Protein AF-A0A4P8GNA0-F1 (afdb_monomer_lite)

pLDDT: mean 88.33, std 12.49, range [50.88, 97.88]

Secondary structure (DSSP, 8-state):
------S--TT-EEEEEETTTEEEEEEEEEEETTEEEEEESTT--TTS----EEEEGGGEE---

Radius of gyration: 11.69 Å; chains: 1; bounding box: 23×27×39 Å

Foldseek 3Di:
DDQDDQPDDFQAFKWAADPPVHTFTFGFHDDDRQKTWGQGPVQPPVPDDRHTDIHGSVRMDRDD

Structure (mmCIF, N/CA/C/O backbone):
data_AF-A0A4P8GNA0-F1
#
_entry.id   AF-A0A4P8GNA0-F1
#
loop_
_atom_site.group_PDB
_atom_site.id
_atom_site.type_symbol
_atom_site.label_atom_id
_atom_site.label_alt_id
_atom_site.label_comp_id
_atom_site.label_asym_id
_atom_site.label_entity_id
_atom_site.label_seq_id
_atom_site.pdbx_PDB_ins_code
_atom_site.Cartn_x
_atom_site.Cartn_y
_atom_site.Cartn_z
_atom_site.occupancy
_atom_site.B_iso_or_equiv
_atom_site.auth_seq_id
_atom_site.auth_comp_id
_atom_site.auth_asym_id
_atom_site.auth_atom_id
_atom_site.pdbx_PDB_model_num
ATOM 1 N N . MET A 1 1 ? -5.280 -9.817 21.035 1.00 50.88 1 MET A N 1
ATOM 2 C CA . MET A 1 1 ? -4.607 -9.280 19.831 1.00 50.88 1 MET A CA 1
ATOM 3 C C . MET A 1 1 ? -5.207 -7.919 19.524 1.00 50.88 1 MET A C 1
ATOM 5 O O . MET A 1 1 ? -6.425 -7.824 19.481 1.00 50.88 1 MET A O 1
ATOM 9 N N . ARG A 1 2 ? -4.396 -6.864 19.391 1.00 58.25 2 ARG A N 1
ATOM 10 C CA . ARG A 1 2 ? -4.886 -5.537 18.992 1.00 58.25 2 ARG A CA 1
ATOM 11 C C . ARG A 1 2 ? -4.962 -5.525 17.467 1.00 58.25 2 ARG A C 1
ATOM 13 O O . ARG A 1 2 ? -3.925 -5.614 16.819 1.00 58.25 2 ARG A O 1
ATOM 20 N N . THR A 1 3 ? -6.166 -5.493 16.908 1.00 64.06 3 THR A N 1
ATOM 21 C CA . THR A 1 3 ? -6.360 -5.335 15.463 1.00 64.06 3 THR A CA 1
ATOM 22 C C . THR A 1 3 ? -5.757 -3.996 15.050 1.00 64.06 3 THR A C 1
ATOM 24 O O . THR A 1 3 ? -6.110 -2.961 15.616 1.00 64.06 3 THR A O 1
ATOM 27 N N . VAL A 1 4 ? -4.803 -4.012 14.119 1.00 74.75 4 VAL A N 1
ATOM 28 C CA . VAL A 1 4 ? -4.279 -2.782 13.518 1.00 74.75 4 VAL A CA 1
ATOM 29 C C . VAL A 1 4 ? -5.345 -2.270 12.560 1.00 74.75 4 VAL A C 1
ATOM 31 O O . VAL A 1 4 ? -5.677 -2.943 11.587 1.00 74.75 4 VAL A O 1
ATOM 34 N N . THR A 1 5 ? -5.907 -1.100 12.853 1.00 87.69 5 THR A N 1
ATOM 35 C CA . THR A 1 5 ? -6.829 -0.432 11.935 1.00 87.69 5 THR A CA 1
ATOM 36 C C . THR A 1 5 ? -6.013 0.326 10.901 1.00 87.69 5 THR A C 1
ATOM 38 O O . THR A 1 5 ? -5.382 1.333 11.218 1.00 87.69 5 THR A O 1
ATOM 41 N N . VAL A 1 6 ? -6.022 -0.170 9.668 1.00 93.56 6 VAL A N 1
ATOM 42 C CA . VAL A 1 6 ? -5.421 0.499 8.514 1.00 93.56 6 VAL A CA 1
ATOM 43 C C . VAL A 1 6 ? -6.474 1.427 7.891 1.00 93.56 6 VAL A C 1
ATOM 45 O O . VAL A 1 6 ? -7.559 0.949 7.565 1.00 93.56 6 VAL A O 1
ATOM 48 N N . PRO A 1 7 ? -6.204 2.735 7.723 1.00 95.81 7 PRO A N 1
ATOM 49 C CA . PRO A 1 7 ? -7.189 3.711 7.246 1.00 95.81 7 PRO A CA 1
ATOM 50 C C . PRO A 1 7 ? -7.320 3.750 5.710 1.00 95.81 7 PRO A C 1
ATOM 52 O O . PRO A 1 7 ? -7.707 4.771 5.152 1.00 95.81 7 PRO A O 1
ATOM 55 N N . PHE A 1 8 ? -6.999 2.650 5.026 1.00 96.50 8 PHE A N 1
ATOM 56 C CA . PHE A 1 8 ? -7.010 2.532 3.567 1.00 96.50 8 PHE A CA 1
ATOM 57 C C . PHE A 1 8 ? -7.718 1.245 3.149 1.00 96.50 8 PHE A C 1
ATOM 59 O O . PHE A 1 8 ? -7.732 0.265 3.900 1.00 96.50 8 PHE A O 1
ATOM 66 N N . LYS A 1 9 ? -8.279 1.230 1.941 1.00 97.00 9 LYS A N 1
ATOM 67 C CA . LYS A 1 9 ? -8.928 0.057 1.337 1.00 97.00 9 LYS A CA 1
ATOM 68 C C . LYS A 1 9 ? -8.324 -0.273 -0.026 1.00 97.00 9 LYS A C 1
ATOM 70 O O . LYS A 1 9 ? -7.769 0.586 -0.703 1.00 97.00 9 LYS A O 1
ATOM 75 N N . VAL A 1 10 ? -8.466 -1.533 -0.441 1.00 97.06 10 VAL A N 1
ATOM 76 C CA . VAL A 1 10 ? -8.125 -1.960 -1.806 1.00 97.06 10 VAL A CA 1
ATOM 77 C C . VAL A 1 10 ? -8.889 -1.098 -2.814 1.00 97.06 10 VAL A C 1
ATOM 79 O O . VAL A 1 10 ? -10.091 -0.880 -2.663 1.00 97.06 10 VAL A O 1
ATOM 82 N N . GLY A 1 11 ? -8.180 -0.605 -3.827 1.00 96.69 11 GLY A N 1
ATOM 83 C CA . GLY A 1 11 ? -8.686 0.329 -4.828 1.00 96.69 11 GLY A CA 1
ATOM 84 C C . GLY A 1 11 ? -8.410 1.803 -4.524 1.00 96.69 11 GLY A C 1
ATOM 85 O O . GLY A 1 11 ? -8.550 2.619 -5.432 1.00 96.69 11 GLY A O 1
ATOM 86 N N . ASP A 1 12 ? -7.985 2.158 -3.305 1.00 97.88 12 ASP A N 1
ATOM 87 C CA . ASP A 1 12 ? -7.582 3.536 -3.010 1.00 97.88 12 ASP A CA 1
ATOM 88 C C . ASP A 1 12 ? -6.331 3.918 -3.805 1.0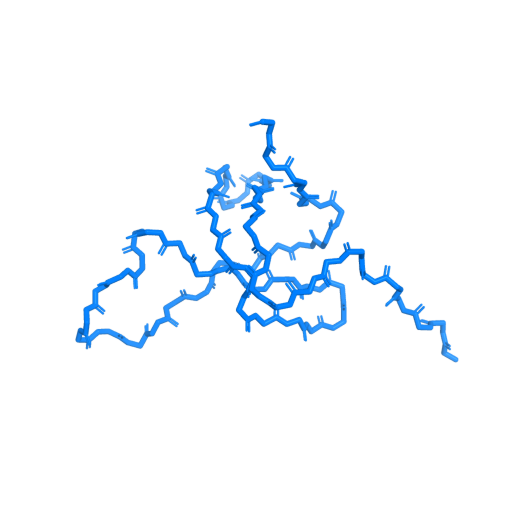0 97.88 12 ASP A C 1
ATOM 90 O O . ASP A 1 12 ? -5.362 3.157 -3.874 1.00 97.88 12 ASP A O 1
ATOM 94 N N . VAL A 1 13 ? -6.347 5.125 -4.372 1.00 97.12 13 VAL A N 1
ATOM 95 C CA . VAL A 1 13 ? -5.157 5.761 -4.940 1.00 97.12 13 VAL A CA 1
ATOM 96 C C . VAL A 1 13 ? -4.405 6.436 -3.806 1.00 97.12 13 VAL A C 1
ATOM 98 O O . VAL A 1 13 ? -4.952 7.291 -3.108 1.00 97.12 13 VAL A O 1
ATOM 101 N N . VAL A 1 14 ? -3.153 6.042 -3.617 1.00 97.50 14 VAL A N 1
ATOM 102 C CA . VAL A 1 14 ? -2.328 6.487 -2.499 1.00 97.50 14 VAL A CA 1
ATOM 103 C C . VAL A 1 14 ? -0.899 6.761 -2.942 1.00 97.50 14 VAL A C 1
ATOM 105 O O . VAL A 1 14 ? -0.430 6.274 -3.972 1.00 97.50 14 VAL A O 1
ATOM 108 N N . LEU A 1 15 ? -0.202 7.543 -2.130 1.00 97.31 15 LEU A N 1
ATOM 109 C CA . LEU A 1 15 ? 1.207 7.846 -2.275 1.00 97.31 15 LEU A CA 1
ATOM 110 C C . LEU A 1 15 ? 1.971 7.159 -1.140 1.00 97.31 15 LEU A C 1
ATOM 112 O O . LEU A 1 15 ? 1.789 7.531 0.022 1.00 97.31 15 LEU A O 1
ATOM 116 N N . GLY A 1 16 ? 2.793 6.165 -1.474 1.00 96.06 16 GLY A N 1
ATOM 117 C CA . GLY A 1 16 ? 3.756 5.569 -0.549 1.00 96.06 16 GLY A CA 1
ATOM 118 C C . GLY A 1 16 ? 5.070 6.339 -0.568 1.00 96.06 16 GLY A C 1
ATOM 119 O O . GLY A 1 16 ? 5.482 6.813 -1.628 1.00 96.06 16 GLY A O 1
ATOM 120 N N . ASP A 1 17 ? 5.701 6.498 0.592 1.00 96.69 17 ASP A N 1
ATOM 121 C CA . ASP A 1 17 ? 6.981 7.192 0.734 1.00 96.69 17 ASP A CA 1
ATOM 122 C C . ASP A 1 17 ? 7.817 6.567 1.859 1.00 96.69 17 ASP A C 1
ATOM 124 O O . ASP A 1 17 ? 7.486 6.673 3.044 1.00 96.69 17 ASP A O 1
ATOM 128 N N . ASP A 1 18 ? 8.902 5.888 1.487 1.00 94.12 18 ASP A N 1
ATOM 129 C CA . ASP A 1 18 ? 9.866 5.338 2.435 1.00 94.12 18 ASP A CA 1
ATOM 130 C C . ASP A 1 18 ? 11.313 5.411 1.908 1.00 94.12 18 ASP A C 1
ATOM 132 O O . ASP A 1 18 ? 11.526 5.572 0.705 1.00 94.12 18 ASP A O 1
ATOM 136 N N . PRO A 1 19 ? 12.333 5.284 2.781 1.00 94.88 19 PRO A N 1
ATOM 137 C CA . PRO A 1 19 ? 13.736 5.430 2.383 1.00 94.88 19 PRO A CA 1
ATOM 138 C C . PRO A 1 19 ? 14.278 4.388 1.388 1.00 94.88 19 PRO A C 1
ATOM 140 O O . PRO A 1 19 ? 15.344 4.616 0.821 1.00 94.88 19 PRO A O 1
ATOM 143 N N . PHE A 1 20 ? 13.611 3.247 1.208 1.00 90.75 20 PHE A N 1
ATOM 144 C CA . PHE A 1 20 ? 14.049 2.133 0.360 1.00 90.75 20 PHE A CA 1
ATOM 145 C C . PHE A 1 20 ? 13.324 2.117 -0.988 1.00 90.75 20 PHE A C 1
ATOM 147 O O . PHE A 1 20 ? 13.976 2.035 -2.026 1.00 90.75 20 PHE A O 1
ATOM 154 N N . ASN A 1 21 ? 11.993 2.218 -0.982 1.00 89.19 21 ASN A N 1
ATOM 155 C CA . ASN A 1 21 ? 11.179 2.206 -2.204 1.00 89.19 21 ASN A CA 1
ATOM 156 C C . ASN A 1 21 ? 10.999 3.604 -2.813 1.00 89.19 21 ASN A C 1
ATOM 158 O O . ASN A 1 21 ? 10.542 3.744 -3.951 1.00 89.19 21 ASN A O 1
ATOM 162 N N . GLY A 1 22 ? 11.341 4.646 -2.051 1.00 91.81 22 GLY A N 1
ATOM 163 C CA . GLY A 1 22 ? 11.106 6.031 -2.422 1.00 91.81 22 GLY A CA 1
ATOM 164 C C . GLY A 1 22 ? 9.619 6.368 -2.506 1.00 91.81 22 GLY A C 1
ATOM 165 O O . GLY A 1 22 ? 8.742 5.647 -2.015 1.00 91.81 22 GLY A O 1
ATOM 166 N N . ARG A 1 23 ? 9.345 7.497 -3.162 1.00 94.31 23 ARG A N 1
ATOM 167 C CA . ARG A 1 23 ? 8.001 8.036 -3.343 1.00 94.31 23 ARG A CA 1
ATOM 168 C C . ARG A 1 23 ? 7.331 7.430 -4.581 1.00 94.31 23 ARG A C 1
ATOM 170 O O . ARG A 1 23 ? 7.738 7.737 -5.700 1.00 94.31 23 ARG A O 1
ATOM 177 N N . GLN A 1 24 ? 6.274 6.642 -4.389 1.00 93.88 24 GLN A N 1
ATOM 178 C CA . GLN A 1 24 ? 5.528 5.965 -5.461 1.00 93.88 24 GLN A CA 1
ATOM 179 C C . GLN A 1 24 ? 4.029 6.270 -5.367 1.00 93.88 24 GLN A C 1
ATOM 181 O O . GLN A 1 24 ? 3.404 6.077 -4.322 1.00 93.88 24 GLN A O 1
ATOM 186 N N . LEU A 1 25 ? 3.433 6.717 -6.474 1.00 95.44 25 LEU A N 1
ATOM 187 C CA . LEU A 1 25 ? 1.979 6.793 -6.621 1.00 95.44 25 LEU A CA 1
ATOM 188 C C . LEU A 1 25 ? 1.458 5.434 -7.100 1.00 95.44 25 LEU A C 1
ATOM 190 O O . LEU A 1 25 ? 1.958 4.890 -8.087 1.00 95.44 25 LEU A O 1
ATOM 194 N N . GLY A 1 26 ? 0.436 4.899 -6.440 1.00 95.00 26 GLY A N 1
ATOM 195 C CA . GLY A 1 26 ? -0.113 3.600 -6.807 1.00 95.00 26 GLY A CA 1
ATOM 196 C C . GLY A 1 26 ? -1.519 3.356 -6.283 1.00 95.00 26 GLY A C 1
ATOM 197 O O . GLY A 1 26 ? -2.102 4.171 -5.569 1.00 95.00 26 GLY A O 1
ATOM 198 N N . VAL A 1 27 ? -2.064 2.204 -6.663 1.00 96.12 27 VAL A N 1
ATOM 199 C CA . VAL A 1 27 ? -3.366 1.728 -6.188 1.00 96.12 27 VAL A CA 1
ATOM 200 C C . VAL A 1 27 ? -3.146 0.642 -5.147 1.00 96.12 27 VAL A C 1
ATOM 202 O O . VAL A 1 27 ? -2.411 -0.312 -5.411 1.00 96.12 27 VAL A O 1
ATOM 205 N N . VAL A 1 28 ? -3.804 0.744 -3.992 1.00 97.06 28 VAL A N 1
ATOM 206 C CA . VAL A 1 28 ? -3.790 -0.325 -2.985 1.00 97.06 28 VAL A CA 1
ATOM 207 C C . VAL A 1 28 ? -4.384 -1.588 -3.604 1.00 97.06 28 VAL A C 1
ATOM 209 O O . VAL A 1 28 ? -5.568 -1.634 -3.930 1.00 97.06 28 VAL A O 1
ATOM 212 N N . ALA A 1 29 ? -3.569 -2.625 -3.757 1.00 95.69 29 ALA A N 1
ATOM 213 C CA . ALA A 1 29 ? -3.975 -3.908 -4.323 1.00 95.69 29 ALA A CA 1
ATOM 214 C C . ALA A 1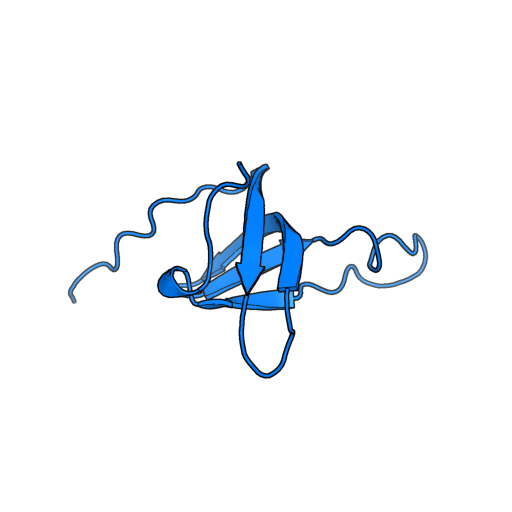 29 ? -4.089 -5.000 -3.252 1.00 95.69 29 ALA A C 1
ATOM 216 O O . ALA A 1 29 ? -4.886 -5.927 -3.390 1.00 95.69 29 ALA A O 1
ATOM 217 N N . VAL A 1 30 ? -3.310 -4.889 -2.172 1.00 95.31 30 VAL A N 1
ATOM 218 C CA . VAL A 1 30 ? -3.225 -5.893 -1.104 1.00 95.31 30 VAL A CA 1
ATOM 219 C C . VAL A 1 30 ? -3.106 -5.203 0.255 1.00 95.31 30 VAL A C 1
ATOM 221 O O . VAL A 1 30 ? -2.346 -4.250 0.398 1.00 95.31 30 VAL A O 1
ATOM 224 N N . ILE A 1 31 ? -3.806 -5.720 1.270 1.00 96.31 31 ILE A N 1
ATOM 225 C CA . ILE A 1 31 ? -3.637 -5.321 2.676 1.00 96.31 31 ILE A CA 1
ATOM 226 C C . ILE A 1 31 ? -3.269 -6.562 3.491 1.00 96.31 31 ILE A C 1
ATOM 228 O O . ILE A 1 31 ? -4.018 -7.541 3.512 1.00 96.31 31 ILE A O 1
ATOM 232 N N . ARG A 1 32 ? -2.112 -6.537 4.161 1.00 94.25 32 ARG A N 1
ATOM 233 C CA . ARG A 1 32 ? -1.616 -7.619 5.028 1.00 94.25 32 ARG A CA 1
ATOM 234 C C . ARG A 1 32 ? -1.134 -7.044 6.354 1.00 94.25 32 ARG A C 1
ATOM 236 O O . ARG A 1 32 ? -0.013 -6.557 6.456 1.00 94.25 32 ARG A O 1
ATOM 243 N N . GLY A 1 33 ? -1.971 -7.120 7.387 1.00 93.12 33 GLY A N 1
ATOM 244 C CA . GLY A 1 33 ? -1.647 -6.519 8.682 1.00 93.12 33 GLY A CA 1
ATOM 245 C C . GLY A 1 33 ? -1.456 -5.008 8.539 1.00 93.12 33 GLY A C 1
ATOM 246 O O . GLY A 1 33 ? -2.382 -4.324 8.123 1.00 93.12 33 GLY A O 1
ATOM 247 N N . SER A 1 34 ? -0.264 -4.500 8.862 1.00 95.00 34 SER A N 1
ATOM 248 C CA . SER A 1 34 ? 0.098 -3.088 8.679 1.00 95.00 34 SER A CA 1
ATOM 249 C C . SER A 1 34 ? 0.664 -2.761 7.293 1.00 95.00 34 SER A C 1
ATOM 251 O O . SER A 1 34 ? 0.930 -1.593 7.027 1.00 95.00 34 SER A O 1
ATOM 253 N N . SER A 1 35 ? 0.860 -3.751 6.418 1.00 95.56 35 SER A N 1
ATOM 254 C CA . SER A 1 35 ? 1.474 -3.555 5.103 1.00 95.56 35 SER A CA 1
ATOM 255 C C . SER A 1 35 ? 0.440 -3.372 3.993 1.00 95.56 35 SER A C 1
ATOM 257 O O . SER A 1 35 ? -0.538 -4.122 3.902 1.00 95.56 35 SER A O 1
ATOM 259 N N . LEU A 1 36 ? 0.706 -2.408 3.116 1.00 96.69 36 LEU A N 1
ATOM 260 C CA . LEU A 1 36 ? -0.045 -2.097 1.906 1.00 96.69 36 LEU A CA 1
ATOM 261 C C . LEU A 1 36 ? 0.802 -2.447 0.686 1.00 96.69 36 LEU A C 1
ATOM 263 O O . LEU A 1 36 ? 1.881 -1.892 0.521 1.00 96.69 36 LEU A O 1
ATOM 267 N N . GLY A 1 37 ? 0.317 -3.352 -0.161 1.00 95.88 37 GLY A N 1
ATOM 268 C CA . GLY A 1 37 ? 0.907 -3.608 -1.474 1.00 95.88 37 GLY A CA 1
ATOM 269 C C . GLY A 1 37 ? 0.286 -2.681 -2.511 1.00 95.88 37 GLY A C 1
ATOM 270 O O . GLY A 1 37 ? -0.934 -2.723 -2.709 1.00 95.88 37 GLY A O 1
ATOM 271 N N . LEU A 1 38 ? 1.105 -1.851 -3.153 1.00 95.56 38 LEU A N 1
ATOM 272 C CA . LEU A 1 38 ? 0.686 -0.913 -4.190 1.00 95.56 38 LEU A CA 1
ATOM 273 C C . LEU A 1 38 ? 1.009 -1.470 -5.572 1.00 95.56 38 LEU A C 1
ATOM 275 O O . LEU A 1 38 ? 2.124 -1.924 -5.811 1.00 95.56 38 LEU A O 1
ATOM 279 N N . ARG A 1 39 ? 0.046 -1.387 -6.490 1.00 93.75 39 ARG A N 1
ATOM 280 C CA . ARG A 1 39 ? 0.299 -1.558 -7.924 1.00 93.75 39 ARG A CA 1
ATOM 281 C C . ARG A 1 39 ? 0.652 -0.196 -8.512 1.00 93.75 39 ARG A C 1
ATOM 283 O O . ARG A 1 39 ? -0.211 0.692 -8.525 1.00 93.75 39 ARG A O 1
ATOM 290 N N . THR A 1 40 ? 1.893 -0.027 -8.959 1.00 89.75 40 THR A N 1
ATOM 291 C CA . THR A 1 40 ? 2.380 1.230 -9.547 1.00 89.75 40 THR A CA 1
ATOM 292 C C . THR A 1 40 ? 2.242 1.217 -11.073 1.00 89.75 40 THR A C 1
ATOM 294 O O . THR A 1 40 ? 1.960 0.183 -11.679 1.00 89.75 40 THR A O 1
ATOM 297 N N . ALA A 1 41 ? 2.415 2.376 -11.716 1.00 79.81 41 ALA A N 1
ATOM 298 C CA . ALA A 1 41 ? 2.406 2.465 -13.179 1.00 79.81 41 ALA A CA 1
ATOM 299 C C . ALA A 1 41 ? 3.640 1.808 -13.829 1.00 79.81 41 ALA A C 1
ATOM 301 O O . ALA A 1 41 ? 3.561 1.390 -14.982 1.00 79.81 41 ALA A O 1
ATOM 302 N N . ALA A 1 42 ? 4.758 1.705 -13.100 1.00 70.94 42 ALA A N 1
ATOM 303 C CA . ALA A 1 42 ? 5.968 1.037 -13.578 1.00 70.94 42 ALA A CA 1
ATOM 304 C C . ALA A 1 42 ? 5.774 -0.487 -13.694 1.00 70.94 42 ALA A C 1
ATOM 306 O O . ALA A 1 42 ? 6.342 -1.113 -14.586 1.00 70.94 42 ALA A O 1
ATOM 307 N N . ASP A 1 43 ? 4.893 -1.056 -12.868 1.00 65.62 43 ASP A N 1
ATOM 308 C CA . ASP A 1 43 ? 4.634 -2.501 -12.793 1.00 65.62 43 ASP A CA 1
ATOM 309 C C . ASP A 1 43 ? 3.568 -2.981 -13.797 1.00 65.62 43 ASP A C 1
ATOM 311 O O . ASP A 1 43 ? 3.095 -4.115 -13.733 1.00 65.62 43 ASP A O 1
ATOM 315 N N . ALA A 1 44 ? 3.156 -2.128 -14.742 1.00 63.28 44 ALA A N 1
ATOM 316 C CA . ALA A 1 44 ? 2.116 -2.426 -15.729 1.00 63.28 44 ALA A CA 1
ATOM 317 C C . ALA A 1 44 ? 2.614 -3.249 -16.938 1.00 63.28 44 ALA A C 1
ATOM 319 O O . ALA A 1 44 ? 1.985 -3.218 -17.997 1.00 63.28 44 ALA A O 1
ATOM 320 N N . HIS A 1 45 ? 3.729 -3.977 -16.812 1.00 64.19 45 HIS A N 1
ATOM 321 C CA . HIS A 1 45 ? 4.191 -4.876 -17.869 1.00 64.19 45 HIS A CA 1
ATOM 322 C C . HIS A 1 45 ? 3.265 -6.104 -17.955 1.00 64.19 45 HIS A C 1
ATOM 324 O O . HIS A 1 45 ? 3.229 -6.900 -17.019 1.00 64.19 45 HIS A O 1
ATOM 330 N N . PRO A 1 46 ? 2.522 -6.287 -19.064 1.00 63.38 46 PRO A N 1
ATOM 331 C CA . PRO A 1 46 ? 1.440 -7.273 -19.155 1.00 63.38 46 PRO A CA 1
ATOM 332 C C . PRO A 1 46 ? 1.915 -8.732 -19.105 1.00 63.38 46 PRO A C 1
ATOM 334 O O . PRO A 1 46 ? 1.124 -9.617 -18.790 1.00 63.38 4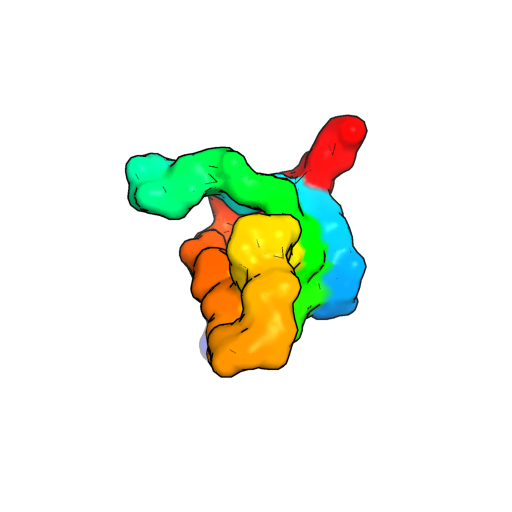6 PRO A O 1
ATOM 337 N N . ASP A 1 47 ? 3.198 -8.970 -19.383 1.00 72.44 47 ASP A N 1
ATOM 338 C CA . ASP A 1 47 ? 3.802 -10.304 -19.431 1.00 72.44 47 ASP A CA 1
ATOM 339 C C . ASP A 1 47 ? 4.518 -10.692 -18.125 1.00 72.44 47 ASP A C 1
ATOM 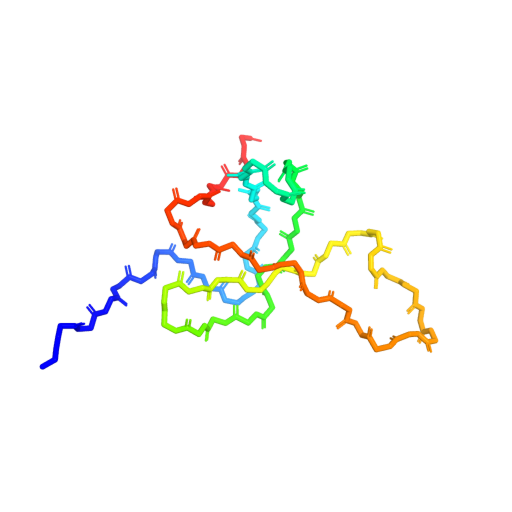341 O O . ASP A 1 47 ? 5.014 -11.813 -17.995 1.00 72.44 47 ASP A O 1
ATOM 345 N 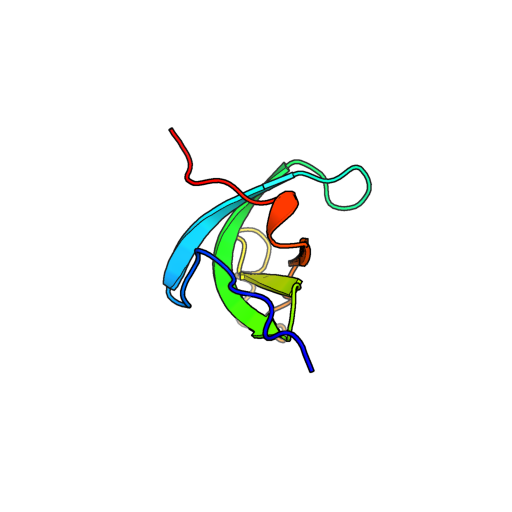N . LEU A 1 48 ? 4.590 -9.776 -17.154 1.00 64.81 48 LEU A N 1
ATOM 346 C CA . LEU A 1 48 ? 5.211 -10.017 -15.856 1.00 64.81 48 LEU A CA 1
ATOM 347 C C . LEU A 1 48 ? 4.138 -10.230 -14.788 1.00 64.81 48 LEU A C 1
ATOM 349 O O . LEU A 1 48 ? 3.046 -9.665 -14.834 1.00 64.81 48 LEU A O 1
ATOM 353 N N . VAL A 1 49 ? 4.459 -11.065 -13.798 1.00 67.06 49 VAL A N 1
ATOM 354 C CA . VAL A 1 49 ? 3.656 -11.153 -12.575 1.00 67.06 49 VAL A CA 1
ATOM 355 C C . VAL A 1 49 ? 3.598 -9.743 -11.980 1.00 67.06 49 VAL A C 1
ATOM 357 O O . VAL A 1 49 ? 4.668 -9.166 -11.792 1.00 67.06 49 VAL A O 1
ATOM 360 N N . PRO A 1 50 ? 2.407 -9.172 -11.701 1.00 67.00 50 PRO A N 1
ATOM 361 C CA . PRO A 1 50 ? 2.317 -7.817 -11.177 1.00 67.00 50 PRO A CA 1
ATOM 362 C C . PRO A 1 50 ? 3.104 -7.732 -9.871 1.00 67.00 50 PRO A C 1
ATOM 364 O O . PRO A 1 50 ? 2.758 -8.383 -8.880 1.00 67.00 50 PRO A O 1
ATOM 367 N N . GLU A 1 51 ? 4.181 -6.955 -9.901 1.00 81.12 51 GLU A N 1
ATOM 368 C CA . GLU A 1 51 ? 4.981 -6.667 -8.726 1.00 81.12 51 GLU A CA 1
ATOM 369 C C . GLU A 1 51 ? 4.224 -5.640 -7.879 1.00 81.12 51 GLU A C 1
ATOM 371 O O . GLU A 1 51 ? 3.596 -4.710 -8.391 1.00 81.12 51 GLU A O 1
ATOM 376 N N . PHE A 1 52 ? 4.192 -5.872 -6.569 1.00 90.12 52 PHE A N 1
ATOM 377 C CA . PHE A 1 52 ? 3.621 -4.927 -5.622 1.00 90.12 52 PHE A CA 1
ATOM 378 C C . PHE A 1 52 ? 4.756 -4.316 -4.824 1.00 90.12 52 PHE A C 1
ATOM 380 O O . PHE A 1 52 ? 5.530 -5.044 -4.197 1.00 90.12 52 PHE A O 1
ATOM 387 N N . VAL A 1 53 ? 4.788 -2.992 -4.760 1.00 92.50 53 VAL A N 1
ATOM 388 C CA . VAL A 1 53 ? 5.666 -2.289 -3.828 1.00 92.50 53 VAL A CA 1
ATOM 389 C C . VAL A 1 53 ? 4.957 -2.219 -2.481 1.00 92.50 53 VAL A C 1
ATOM 391 O O . VAL A 1 53 ? 3.833 -1.719 -2.388 1.00 92.50 53 VAL A O 1
ATOM 394 N N . TYR A 1 54 ? 5.581 -2.766 -1.440 1.00 94.81 54 TYR A N 1
ATOM 395 C CA . TYR A 1 54 ? 4.982 -2.830 -0.110 1.00 94.81 54 TYR A CA 1
ATOM 396 C C . TYR A 1 54 ? 5.466 -1.694 0.788 1.00 94.81 54 TYR A C 1
ATOM 398 O O . TYR A 1 54 ? 6.664 -1.536 1.001 1.00 94.81 54 TYR A O 1
ATOM 406 N N . TYR A 1 55 ? 4.510 -0.990 1.391 1.00 96.31 55 TYR A N 1
ATOM 407 C CA . TYR A 1 55 ? 4.725 0.070 2.377 1.00 96.31 55 TYR A CA 1
ATOM 408 C C . TYR A 1 55 ? 4.061 -0.291 3.709 1.00 96.31 55 TYR A C 1
ATOM 410 O O . TYR A 1 55 ? 3.035 -0.976 3.727 1.00 96.31 55 TYR A O 1
ATOM 418 N N . ASP A 1 56 ? 4.581 0.195 4.838 1.00 96.56 56 ASP A N 1
ATOM 419 C CA . ASP A 1 56 ? 3.784 0.261 6.071 1.00 96.56 56 ASP A CA 1
ATOM 420 C C . ASP A 1 56 ? 2.699 1.338 5.907 1.00 96.56 56 ASP A C 1
ATOM 422 O O . ASP A 1 56 ? 2.960 2.402 5.351 1.00 96.56 56 ASP A O 1
ATOM 426 N N . TYR A 1 57 ? 1.478 1.111 6.397 1.00 96.56 57 TYR A N 1
ATOM 427 C CA . TYR A 1 57 ? 0.377 2.065 6.211 1.00 96.56 57 TYR A CA 1
ATOM 428 C C . TYR A 1 57 ? 0.671 3.467 6.769 1.00 96.56 57 TYR A C 1
ATOM 430 O O . TYR A 1 57 ? 0.060 4.438 6.333 1.00 96.56 57 TYR A O 1
ATOM 438 N N . ARG A 1 58 ? 1.596 3.594 7.729 1.00 96.25 58 ARG A N 1
ATOM 439 C CA . ARG A 1 58 ? 2.025 4.886 8.293 1.00 96.25 58 ARG A CA 1
ATOM 440 C C . ARG A 1 58 ? 2.916 5.687 7.341 1.00 96.25 58 ARG A C 1
ATOM 442 O O . ARG A 1 58 ? 3.122 6.872 7.573 1.00 96.25 58 ARG A O 1
ATOM 449 N N . GLN A 1 59 ? 3.445 5.042 6.306 1.00 97.44 59 GLN A N 1
ATOM 450 C CA . GLN A 1 59 ? 4.264 5.629 5.241 1.00 97.44 59 GLN A CA 1
ATOM 451 C C . GLN A 1 59 ? 3.426 5.992 4.007 1.00 97.44 59 GLN A C 1
ATOM 453 O O . GLN A 1 59 ? 3.965 6.377 2.974 1.00 97.44 59 GLN A O 1
ATOM 458 N N . VAL A 1 60 ? 2.104 5.835 4.097 1.00 97.56 60 VAL A N 1
ATOM 459 C CA . VAL A 1 60 ? 1.174 6.046 2.994 1.00 97.56 60 VAL A CA 1
ATOM 460 C C . VAL A 1 60 ? 0.240 7.202 3.322 1.00 97.56 60 VAL A C 1
ATOM 462 O O . VAL A 1 60 ? -0.239 7.334 4.450 1.00 97.56 60 VAL A O 1
ATOM 465 N N . ARG A 1 61 ? -0.037 8.042 2.324 1.00 97.31 61 ARG A N 1
ATOM 466 C CA . ARG A 1 61 ? -1.006 9.139 2.421 1.00 97.31 61 ARG A CA 1
ATOM 467 C C . ARG A 1 61 ? -1.876 9.240 1.177 1.00 97.31 61 ARG A C 1
ATOM 469 O O . ARG A 1 61 ? -1.477 8.817 0.092 1.00 97.31 61 ARG A O 1
ATOM 476 N N . THR A 1 62 ? -3.048 9.845 1.330 1.00 96.19 62 THR A N 1
ATOM 477 C CA . THR A 1 62 ? -3.840 10.297 0.184 1.00 96.19 62 THR A CA 1
ATOM 478 C C . THR A 1 62 ? -3.047 11.384 -0.557 1.00 96.19 62 THR A C 1
ATOM 480 O O . THR A 1 62 ? -2.497 12.268 0.108 1.00 96.19 62 THR A O 1
ATOM 483 N N . PRO A 1 63 ? -2.910 11.306 -1.891 1.00 91.75 63 PRO A N 1
ATOM 484 C CA . PRO A 1 63 ? -2.307 12.378 -2.675 1.00 91.75 63 PRO A CA 1
ATOM 485 C C . PRO A 1 63 ? -3.166 13.649 -2.599 1.00 91.75 63 PRO A C 1
ATOM 487 O O . PRO A 1 63 ? -4.388 13.554 -2.481 1.00 91.75 63 PRO A O 1
ATOM 490 N N . ASP A 1 64 ? -2.498 14.804 -2.623 1.00 85.81 64 ASP A N 1
ATOM 491 C CA . ASP A 1 64 ? -3.123 16.135 -2.626 1.00 85.81 64 ASP A CA 1
ATOM 492 C C . ASP A 1 64 ? -3.906 16.409 -3.925 1.00 85.81 64 ASP A C 1
ATOM 494 O O . ASP A 1 64 ? 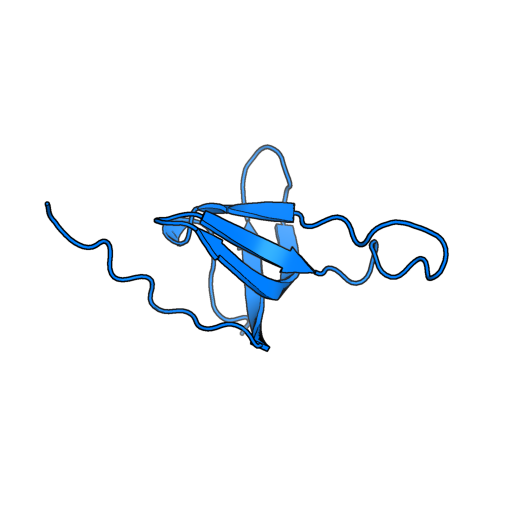-3.459 15.924 -4.995 1.00 85.81 64 ASP A O 1
#

Sequence (64 aa):
MRTVTVPFKVGDVVLGDDPFNGRQLGVVAVIRGSSLGLRTAADAHPDLVPEFVYYDYRQVRTPD